Protein AF-A0A4Z1FBJ5-F1 (afdb_monomer)

Foldseek 3Di:
DDDDDDDDDDDDDDDDDDDDDPPPPPPPPPPDPDDPCPQCQEPPGDDDDPVCPPPDDDDPDQDFDDQDPVRDGDDRDPVRVVVVVVVVVVVVVVVLVVVLVVLLVVLVVDPDLVVLDDPVVLVVQLVVQLVCQCVDVVRHRSVCSNVVSVVSSVVSSVSSSVSNVVD

Organism: NCBI:txid278948

Radius of gyration: 27.78 Å; Cα contacts (8 Å, |Δi|>4): 83; chains: 1; bounding box: 80×67×66 Å

pLDDT: mean 83.19, std 20.49, range [30.38, 98.81]

Mean predicted aligned error: 11.98 Å

Solvent-accessible surface area (backbone atoms only — not comparable to full-atom values): 10746 Å² total; per-residue (Å²): 144,80,86,89,82,88,82,86,84,85,83,80,92,77,91,73,85,84,76,87,73,86,71,82,78,76,80,74,79,77,78,70,82,76,61,90,63,59,66,63,37,43,72,77,66,77,81,80,63,80,86,51,82,81,64,84,76,84,82,83,73,97,65,52,80,44,71,44,98,87,74,46,74,36,50,94,42,71,68,56,49,48,53,54,49,55,53,49,50,54,52,47,52,54,53,49,52,53,51,50,50,53,48,58,58,50,43,84,76,47,92,48,76,77,63,63,64,48,71,70,60,53,48,51,54,28,52,51,39,31,62,49,18,74,74,39,86,76,67,44,34,28,54,56,37,34,54,52,42,49,50,51,48,70,55,44,44,62,52,36,51,53,59,54,74,72,114

InterPro domains:
  IPR002701 Chorismate mutase II, prokaryotic-type [PF01817] (81-160)
  IPR002701 Chorismate mutase II, prokaryotic-type [PS51168] (72-164)
  IPR002701 Chorismate mutase II, prokaryotic-type [SM00830] (82-163)
  IPR036263 Chorismate mutase type II superfamily [SSF48600] (74-163)
  IPR036979 Chorismate mutase domain superfamily [G3DSA:1.20.59.10] (71-165)
  IPR051331 Chorismate mutase-related enzymes [PTHR38041] (50-164)

Sequence (167 aa):
MTLIFIKKASWSKGLFLAISSLSALTTATST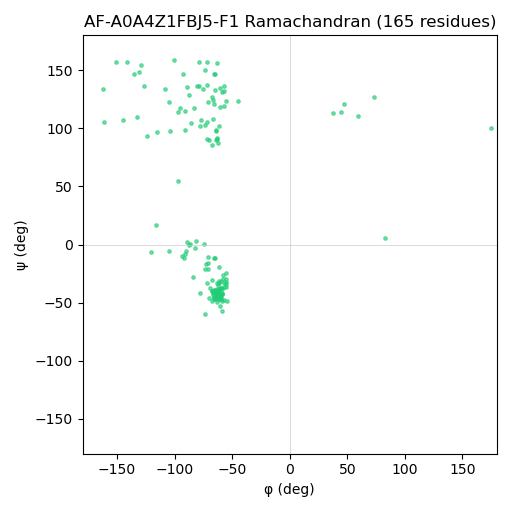TPIDPASTCYTSPLPTLCPSLSNATRSIPWGTPSFLLPNGTLCCDSLTQIRAGIDDIDTQLLSLLAQRAAFVREATRFKATLDTVDVPSRDQEVIEGAVAKANETVPRLPEVIARSVFEAIINGSVPFEECVWGSF

Secondary structure (DSSP, 8-state):
-------------------------------PPPPTTGGGGSSSPPPPPGGGTT--------S--EEPTTS-EE-SSHHHHHHHHHHHHHHHHHHHHHHHHHHHHHGGG--SGGGT--HHHHHHHHHHHHHHHTTSSSPPPHHHHHHHHHHHHHHHHHHHHHHHTT-

Structure (mmCIF, N/CA/C/O backbone):
data_AF-A0A4Z1FBJ5-F1
#
_entry.id   AF-A0A4Z1FBJ5-F1
#
loop_
_atom_site.group_PDB
_atom_site.id
_atom_site.type_symbol
_atom_site.label_atom_id
_atom_site.label_alt_id
_atom_site.label_comp_id
_atom_site.label_asym_id
_atom_site.label_entity_id
_atom_site.label_seq_id
_atom_site.pdbx_PDB_ins_code
_atom_site.Cartn_x
_atom_site.Cartn_y
_atom_site.Cartn_z
_atom_site.occupancy
_atom_site.B_iso_or_equiv
_atom_site.auth_seq_id
_atom_site.auth_comp_id
_atom_site.auth_asym_id
_atom_site.auth_atom_id
_atom_site.pdbx_PDB_model_num
ATOM 1 N N . MET A 1 1 ? 24.548 -39.856 42.188 1.00 39.47 1 MET A N 1
ATOM 2 C CA . MET A 1 1 ? 24.371 -41.122 41.447 1.00 39.47 1 MET A CA 1
ATOM 3 C C . MET A 1 1 ? 23.793 -40.717 40.096 1.00 39.47 1 MET A C 1
ATOM 5 O O . MET A 1 1 ? 22.623 -40.394 40.059 1.00 39.47 1 MET A O 1
ATOM 9 N N . THR A 1 2 ? 24.533 -40.428 39.022 1.00 39.38 2 THR A N 1
ATOM 10 C CA . THR A 1 2 ? 25.809 -40.938 38.469 1.00 39.38 2 THR A CA 1
ATOM 11 C C . THR A 1 2 ? 26.313 -39.852 37.488 1.00 39.38 2 THR A C 1
ATOM 13 O O . THR A 1 2 ? 25.552 -39.444 36.624 1.00 39.38 2 THR A O 1
ATOM 16 N N . LEU A 1 3 ? 27.338 -39.051 37.799 1.00 30.38 3 LEU A N 1
ATOM 17 C CA . LEU A 1 3 ? 28.760 -39.121 37.393 1.00 30.38 3 LEU A CA 1
ATOM 18 C C . LEU A 1 3 ? 29.121 -39.571 35.948 1.00 30.38 3 LEU A C 1
ATOM 20 O O . LEU A 1 3 ? 29.048 -40.749 35.634 1.00 30.38 3 LEU A O 1
ATOM 24 N N . ILE A 1 4 ? 29.677 -38.593 35.203 1.00 31.75 4 ILE A N 1
ATOM 25 C CA . ILE A 1 4 ? 30.927 -38.585 34.390 1.00 31.75 4 ILE A CA 1
ATOM 26 C C . ILE A 1 4 ? 30.973 -39.347 33.040 1.00 31.75 4 ILE A C 1
ATOM 28 O O . ILE A 1 4 ? 30.748 -40.545 32.991 1.00 31.75 4 ILE A O 1
ATOM 32 N N . PHE A 1 5 ? 31.375 -38.642 31.961 1.00 34.19 5 PHE A N 1
ATOM 33 C CA . PHE A 1 5 ? 32.642 -38.792 31.182 1.00 34.19 5 PHE A CA 1
ATOM 34 C C . PHE A 1 5 ? 32.596 -37.857 29.950 1.00 34.19 5 PHE A C 1
ATOM 36 O O . PHE A 1 5 ? 31.804 -38.050 29.040 1.00 34.19 5 PHE A O 1
ATOM 43 N N . ILE A 1 6 ? 33.237 -36.681 29.975 1.00 42.81 6 ILE A N 1
ATOM 44 C CA . ILE A 1 6 ? 34.620 -36.385 29.531 1.00 42.81 6 ILE A CA 1
ATOM 45 C C . ILE A 1 6 ? 34.990 -37.017 28.179 1.00 42.81 6 ILE A C 1
ATOM 47 O O . ILE A 1 6 ? 35.270 -38.209 28.108 1.00 42.81 6 ILE A O 1
ATOM 51 N N . LYS A 1 7 ? 35.225 -36.163 27.172 1.00 37.91 7 LYS A N 1
ATOM 52 C CA . LYS A 1 7 ? 36.414 -36.271 26.311 1.00 37.91 7 LYS A CA 1
ATOM 53 C C . LYS A 1 7 ? 36.916 -34.883 25.910 1.00 37.91 7 LYS A C 1
ATOM 55 O O . LYS A 1 7 ? 36.323 -34.191 25.093 1.00 37.91 7 LYS A O 1
ATOM 60 N N . LYS A 1 8 ? 38.043 -34.498 26.517 1.00 41.16 8 LYS A N 1
ATOM 61 C CA . LYS A 1 8 ? 38.976 -33.501 25.984 1.00 41.16 8 LYS A CA 1
ATOM 62 C C . LYS A 1 8 ? 39.569 -34.055 24.689 1.00 41.16 8 LYS A C 1
ATOM 64 O O . LYS A 1 8 ? 40.070 -35.177 24.698 1.00 41.16 8 LYS A O 1
ATOM 69 N N . ALA A 1 9 ? 39.601 -33.247 23.638 1.00 38.81 9 ALA A N 1
ATOM 70 C CA . ALA A 1 9 ? 40.496 -33.449 22.507 1.00 38.81 9 ALA A CA 1
ATOM 71 C C . ALA A 1 9 ? 41.474 -32.269 22.464 1.00 38.81 9 ALA A C 1
ATOM 73 O O . ALA A 1 9 ? 41.160 -31.175 22.011 1.00 38.81 9 ALA A O 1
ATOM 74 N N . SER A 1 10 ? 42.644 -32.509 23.050 1.00 45.78 10 SER A N 1
ATOM 75 C CA . SER A 1 10 ? 43.889 -31.802 22.761 1.00 45.78 10 SER A CA 1
ATOM 76 C C . SER A 1 10 ? 44.444 -32.396 21.473 1.00 45.78 10 SER A C 1
ATOM 78 O O . SER A 1 10 ? 44.439 -33.621 21.398 1.00 45.78 10 SER A O 1
ATOM 80 N N . TRP A 1 11 ? 44.943 -31.587 20.529 1.00 39.09 11 TRP A N 1
ATOM 81 C CA . TRP A 1 11 ? 46.087 -31.970 19.693 1.00 39.09 11 TRP A CA 1
ATOM 82 C C . TRP A 1 11 ? 46.781 -30.796 18.981 1.00 39.09 11 TRP A C 1
ATOM 84 O O . TRP A 1 11 ? 46.159 -29.937 18.366 1.00 39.09 11 TRP A O 1
ATOM 94 N N . SER A 1 12 ? 48.112 -30.866 19.104 1.00 42.44 12 SER A N 1
ATOM 95 C CA . SER A 1 12 ? 49.206 -30.382 18.249 1.00 42.44 12 SER A CA 1
ATOM 96 C C . SER A 1 12 ? 49.342 -28.894 17.908 1.00 42.44 12 SER A C 1
ATOM 98 O O . SER A 1 12 ? 48.657 -28.342 17.053 1.00 42.44 12 SER A O 1
ATOM 100 N N . LYS A 1 13 ? 50.398 -28.304 18.487 1.00 47.78 13 LYS A N 1
ATOM 101 C CA . LYS A 1 13 ? 51.105 -27.124 17.981 1.00 47.78 13 LYS A CA 1
ATOM 102 C C . LYS A 1 13 ? 51.805 -27.496 16.667 1.00 47.78 13 LYS A C 1
ATOM 104 O O . LYS A 1 13 ? 52.787 -28.233 16.691 1.00 47.78 13 LYS A O 1
ATOM 109 N N . GLY A 1 14 ? 51.293 -27.001 15.544 1.00 43.44 14 GLY A N 1
ATOM 110 C CA . GLY A 1 14 ? 51.972 -27.020 14.250 1.00 43.44 14 GLY A CA 1
ATOM 111 C C . GLY A 1 14 ? 52.664 -25.682 14.016 1.00 43.44 14 GLY A C 1
ATOM 112 O O . GLY A 1 14 ? 52.004 -24.653 13.912 1.00 43.44 14 GLY A O 1
ATOM 113 N N . LEU A 1 15 ? 53.994 -25.698 13.980 1.00 50.12 15 LEU A N 1
ATOM 114 C CA . LEU A 1 15 ? 54.840 -24.577 13.585 1.00 50.12 15 LEU A CA 1
ATOM 115 C C . LEU A 1 15 ? 54.704 -24.386 12.066 1.00 50.12 15 LEU A C 1
ATOM 117 O O . LEU A 1 15 ? 55.237 -25.187 11.304 1.00 50.12 15 LEU A O 1
ATOM 121 N N . PHE A 1 16 ? 53.987 -23.351 11.628 1.00 44.31 16 PHE A N 1
ATOM 122 C CA . PHE A 1 16 ? 53.921 -22.960 10.218 1.00 44.31 16 PHE A CA 1
ATOM 123 C C . PHE A 1 16 ? 54.767 -21.704 9.988 1.00 44.31 16 PHE A C 1
ATOM 125 O O . PHE A 1 16 ? 54.567 -20.675 10.631 1.00 44.31 16 PHE A O 1
ATOM 132 N N . LEU A 1 17 ? 55.735 -21.817 9.075 1.00 40.72 17 LEU A N 1
ATOM 133 C CA . LEU A 1 17 ? 56.530 -20.711 8.551 1.00 40.72 17 LEU A CA 1
ATOM 134 C C . LEU A 1 17 ? 55.610 -19.698 7.855 1.00 40.72 17 LEU A C 1
ATOM 136 O O . LEU A 1 17 ? 54.960 -20.023 6.862 1.00 40.72 17 LEU A O 1
ATOM 140 N N . ALA A 1 18 ? 55.572 -18.469 8.368 1.00 42.62 18 ALA A N 1
ATOM 141 C CA . ALA A 1 18 ? 54.889 -17.354 7.727 1.00 42.62 18 ALA A CA 1
ATOM 142 C C . ALA A 1 18 ? 55.708 -16.885 6.514 1.00 42.62 18 ALA A C 1
ATOM 144 O O . ALA A 1 18 ? 56.726 -16.210 6.659 1.00 42.62 18 ALA A O 1
ATOM 145 N N . ILE A 1 19 ? 55.273 -17.261 5.311 1.00 51.12 19 ILE A N 1
ATOM 146 C CA . ILE A 1 19 ? 55.760 -16.670 4.064 1.00 51.12 19 ILE A CA 1
ATOM 147 C C . ILE A 1 19 ? 54.918 -15.418 3.823 1.00 51.12 19 ILE A C 1
ATOM 149 O O . ILE A 1 19 ? 53.748 -15.501 3.448 1.00 51.12 19 ILE A O 1
ATOM 153 N N . SER A 1 20 ? 55.513 -14.255 4.077 1.00 47.34 20 SER A N 1
ATOM 154 C CA . SER A 1 20 ? 54.931 -12.940 3.813 1.00 47.34 20 SER A 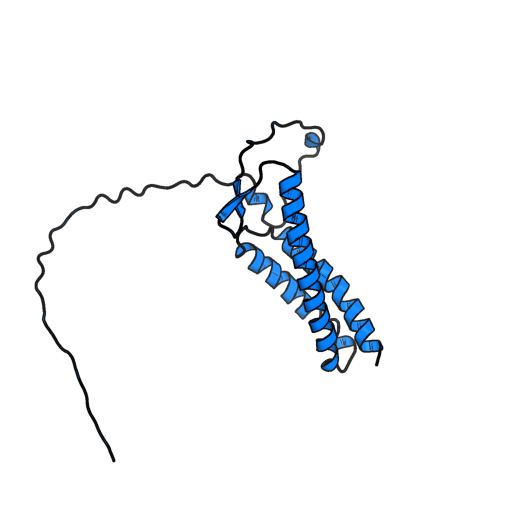CA 1
ATOM 155 C C . SER A 1 20 ? 54.705 -12.754 2.312 1.00 47.34 20 SER A C 1
ATOM 157 O O . SER A 1 20 ? 55.587 -12.304 1.586 1.00 47.34 20 SER A O 1
ATOM 159 N N . SER A 1 21 ? 53.517 -13.109 1.834 1.00 52.62 21 SER A N 1
ATOM 160 C CA . SER A 1 21 ? 53.045 -12.749 0.500 1.00 52.62 21 SER A CA 1
ATOM 161 C C . SER A 1 21 ? 52.287 -11.427 0.613 1.00 52.62 21 SER A C 1
ATOM 163 O O . SER A 1 21 ? 51.128 -11.389 1.023 1.00 52.62 21 SER A O 1
ATOM 165 N N . LEU A 1 22 ? 52.965 -10.321 0.283 1.00 51.12 22 LEU A N 1
ATOM 166 C CA . LEU A 1 22 ? 52.318 -9.029 0.047 1.00 51.12 22 LEU A CA 1
ATOM 167 C C . LEU A 1 22 ? 51.398 -9.181 -1.170 1.00 51.12 22 LEU A C 1
ATOM 169 O O . LEU A 1 22 ? 51.809 -8.997 -2.313 1.00 51.12 22 LEU A O 1
ATOM 173 N N . SER A 1 23 ? 50.145 -9.543 -0.921 1.00 54.97 23 SER A N 1
ATOM 174 C CA . SER A 1 23 ? 49.084 -9.371 -1.904 1.00 54.97 23 SER A CA 1
ATOM 175 C C . SER A 1 23 ? 48.715 -7.893 -1.883 1.00 54.97 23 SER A C 1
ATOM 177 O O . SER A 1 23 ? 48.148 -7.409 -0.904 1.00 54.97 23 SER A O 1
ATOM 179 N N . ALA A 1 24 ? 49.096 -7.157 -2.926 1.00 51.28 24 ALA A N 1
ATOM 180 C CA . ALA A 1 24 ? 48.600 -5.809 -3.146 1.00 51.28 24 ALA A CA 1
ATOM 181 C C . ALA A 1 24 ? 47.078 -5.896 -3.315 1.00 51.28 24 ALA A C 1
ATOM 183 O O . ALA A 1 24 ? 46.581 -6.331 -4.352 1.00 51.28 24 ALA A O 1
ATOM 184 N N . LEU A 1 25 ? 46.346 -5.543 -2.259 1.00 47.50 25 LEU A N 1
ATOM 185 C CA . LEU A 1 25 ? 44.898 -5.433 -2.288 1.00 47.50 25 LEU A CA 1
ATOM 186 C C . LEU A 1 25 ? 44.569 -4.181 -3.106 1.00 47.50 25 LEU A C 1
ATOM 188 O O . LEU A 1 25 ? 44.533 -3.069 -2.586 1.00 47.50 25 LEU A O 1
ATOM 192 N N . THR A 1 26 ? 44.396 -4.348 -4.413 1.00 48.69 26 THR A N 1
ATOM 193 C CA . THR A 1 26 ? 43.738 -3.347 -5.242 1.00 48.69 26 THR A CA 1
ATOM 194 C C . THR A 1 26 ? 42.298 -3.253 -4.757 1.00 48.69 26 THR A C 1
ATOM 196 O O . THR A 1 26 ? 41.450 -4.080 -5.087 1.00 48.69 26 THR A O 1
ATOM 199 N N . THR A 1 27 ? 42.017 -2.252 -3.926 1.00 46.28 27 THR A N 1
ATOM 200 C CA . THR A 1 27 ? 40.659 -1.795 -3.655 1.00 46.28 27 THR A CA 1
ATOM 201 C C . THR A 1 27 ? 40.082 -1.279 -4.967 1.00 46.28 27 THR A C 1
ATOM 203 O O . THR A 1 27 ? 40.193 -0.104 -5.305 1.00 46.28 27 THR A O 1
ATOM 206 N N . ALA A 1 28 ? 39.494 -2.184 -5.747 1.00 49.34 28 ALA A N 1
ATOM 207 C CA . ALA A 1 28 ? 38.592 -1.817 -6.817 1.00 49.34 28 ALA A CA 1
ATOM 208 C C . ALA A 1 28 ? 37.386 -1.149 -6.154 1.00 49.34 28 ALA A C 1
ATOM 210 O O . ALA A 1 28 ? 36.494 -1.815 -5.632 1.00 49.34 28 ALA A O 1
ATOM 211 N N . THR A 1 29 ? 37.380 0.179 -6.117 1.00 42.25 29 THR A N 1
ATOM 212 C CA . THR A 1 29 ? 36.170 0.954 -5.871 1.00 42.25 29 THR A CA 1
ATOM 213 C C . THR A 1 29 ? 35.227 0.681 -7.036 1.00 42.25 29 THR A C 1
ATOM 215 O O . THR A 1 29 ? 35.280 1.336 -8.074 1.00 42.25 29 THR A O 1
ATOM 218 N N . SER A 1 30 ? 34.388 -0.346 -6.893 1.00 45.16 30 SER A N 1
ATOM 219 C CA . SER A 1 30 ? 33.233 -0.556 -7.753 1.00 45.16 30 SER A CA 1
ATOM 220 C C . SER A 1 30 ? 32.246 0.569 -7.464 1.00 45.16 30 SER A C 1
ATOM 222 O O . SER A 1 30 ? 31.380 0.450 -6.599 1.00 45.16 30 SER A O 1
ATOM 224 N N . THR A 1 31 ? 32.418 1.704 -8.132 1.00 45.97 31 THR A N 1
ATOM 225 C CA . THR A 1 31 ? 31.430 2.777 -8.110 1.00 45.97 31 THR A CA 1
ATOM 226 C C . THR A 1 31 ? 30.228 2.269 -8.899 1.00 45.97 31 THR A C 1
ATOM 228 O O . THR A 1 31 ? 30.192 2.374 -10.124 1.00 45.97 31 THR A O 1
ATOM 231 N N . THR A 1 32 ? 29.280 1.617 -8.225 1.00 55.44 32 THR A N 1
ATOM 232 C CA . THR A 1 32 ? 27.993 1.291 -8.836 1.00 55.44 32 THR A CA 1
ATOM 233 C C . THR A 1 32 ? 27.363 2.600 -9.320 1.00 55.44 32 THR A C 1
ATOM 235 O O . THR A 1 32 ? 27.387 3.590 -8.581 1.00 55.44 32 THR A O 1
ATOM 238 N N . PRO A 1 33 ? 26.859 2.666 -10.565 1.00 61.78 33 PRO A N 1
ATOM 239 C CA . PRO A 1 33 ? 26.194 3.864 -11.054 1.00 61.78 33 PRO A CA 1
ATOM 240 C C . PRO A 1 33 ? 25.051 4.223 -10.105 1.00 61.78 33 PRO A C 1
ATOM 242 O O . PRO A 1 33 ? 24.186 3.392 -9.832 1.00 61.78 33 PRO A O 1
ATOM 245 N N . ILE A 1 34 ? 25.075 5.442 -9.570 1.00 75.12 34 ILE A N 1
ATOM 246 C CA . ILE A 1 34 ? 24.008 5.948 -8.707 1.00 75.12 34 ILE A CA 1
ATOM 247 C C . ILE A 1 34 ? 22.747 6.066 -9.568 1.00 75.12 34 ILE A C 1
ATOM 249 O O . ILE A 1 34 ? 22.758 6.777 -10.574 1.00 75.12 34 ILE A O 1
ATOM 253 N N . ASP A 1 35 ? 21.676 5.368 -9.181 1.00 83.94 35 ASP A N 1
ATOM 254 C CA . ASP A 1 35 ? 20.362 5.506 -9.813 1.00 83.94 35 ASP A CA 1
ATOM 255 C C . ASP A 1 35 ? 19.916 6.980 -9.729 1.00 83.94 35 ASP A C 1
ATOM 257 O O . A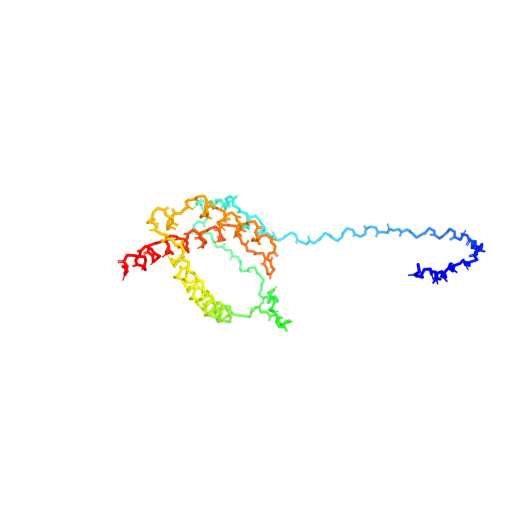SP A 1 35 ? 19.778 7.510 -8.615 1.00 83.94 35 ASP A O 1
ATOM 261 N N . PRO A 1 36 ? 19.689 7.669 -10.867 1.00 86.19 36 PRO A N 1
ATOM 262 C CA . PRO A 1 36 ? 19.262 9.065 -10.867 1.00 86.19 36 PRO A CA 1
ATOM 263 C C . PRO A 1 36 ? 17.906 9.279 -10.176 1.00 86.19 36 PRO A C 1
ATOM 265 O O . PRO A 1 36 ? 17.619 10.400 -9.763 1.00 86.19 36 PRO A O 1
ATOM 268 N N . ALA A 1 37 ? 17.087 8.232 -10.019 1.00 89.62 37 ALA A N 1
ATOM 269 C CA . ALA A 1 37 ? 15.814 8.279 -9.305 1.00 89.62 37 ALA A CA 1
ATOM 270 C C . ALA A 1 37 ? 15.937 7.987 -7.798 1.00 89.62 37 ALA A C 1
ATOM 272 O O . ALA A 1 37 ? 14.928 7.975 -7.098 1.00 89.62 37 ALA A O 1
ATOM 273 N N . SER A 1 38 ? 17.143 7.772 -7.261 1.00 90.00 38 SER A N 1
ATOM 274 C CA . SER A 1 38 ? 17.352 7.399 -5.850 1.00 90.00 38 SER A CA 1
ATOM 275 C C . SER A 1 38 ? 16.736 8.380 -4.839 1.00 90.00 38 SER A C 1
ATOM 277 O O . SER A 1 38 ? 16.215 7.950 -3.809 1.00 90.00 38 SER A O 1
ATOM 279 N N . THR A 1 39 ? 16.717 9.681 -5.144 1.00 92.88 39 THR A N 1
ATOM 280 C CA . THR A 1 39 ? 16.076 10.717 -4.310 1.00 92.88 39 THR A CA 1
ATOM 281 C C . THR A 1 39 ? 14.545 10.649 -4.324 1.00 92.88 39 THR A C 1
ATOM 283 O O . THR A 1 39 ? 13.902 11.209 -3.442 1.00 92.88 39 THR A O 1
ATOM 286 N N . CYS A 1 40 ? 13.942 9.939 -5.282 1.00 94.50 40 CYS A N 1
ATOM 287 C CA . CYS A 1 40 ? 12.494 9.735 -5.373 1.00 94.50 40 CYS A CA 1
ATOM 288 C C . CYS A 1 40 ? 11.980 8.597 -4.470 1.00 94.50 40 CYS A C 1
ATOM 290 O O . CYS A 1 40 ? 10.773 8.374 -4.417 1.00 94.50 40 CYS A O 1
ATOM 292 N N . TYR A 1 41 ? 12.861 7.880 -3.762 1.00 94.19 41 TYR A N 1
ATOM 293 C CA . TYR A 1 41 ? 12.471 6.807 -2.834 1.00 94.19 41 TYR A CA 1
ATOM 294 C C . TYR A 1 41 ? 12.305 7.273 -1.380 1.00 94.19 41 TYR A C 1
ATOM 296 O O . TYR A 1 41 ? 11.803 6.510 -0.557 1.00 94.19 41 TYR A O 1
ATOM 304 N N . THR A 1 42 ? 12.706 8.503 -1.058 1.00 91.25 42 THR A N 1
ATOM 305 C CA . THR A 1 42 ? 12.583 9.103 0.281 1.00 91.25 42 THR A CA 1
ATOM 306 C C . THR A 1 42 ? 11.396 10.059 0.370 1.00 91.25 42 THR A C 1
ATOM 308 O O . THR A 1 42 ? 10.943 10.583 -0.649 1.00 91.25 42 THR A O 1
ATOM 311 N N . SER A 1 43 ? 10.915 10.330 1.585 1.00 88.75 43 SER A N 1
ATOM 312 C CA . SER A 1 43 ? 9.885 11.345 1.844 1.00 88.75 43 SER A CA 1
ATOM 313 C C . SER A 1 43 ? 10.461 12.579 2.567 1.00 88.75 43 SER A C 1
ATOM 315 O O . SER A 1 43 ? 11.160 12.406 3.566 1.00 88.75 43 SER A O 1
ATOM 317 N N . PRO A 1 44 ? 10.147 13.823 2.143 1.00 91.19 44 PRO A N 1
ATOM 318 C CA . PRO A 1 44 ? 9.231 14.197 1.059 1.00 91.19 44 PRO A CA 1
ATOM 319 C C . PRO A 1 44 ? 9.846 14.039 -0.342 1.00 91.19 44 PRO A C 1
ATOM 321 O O . PRO A 1 44 ? 11.065 14.084 -0.507 1.00 91.19 44 PRO A O 1
ATOM 324 N N . LEU A 1 45 ? 8.990 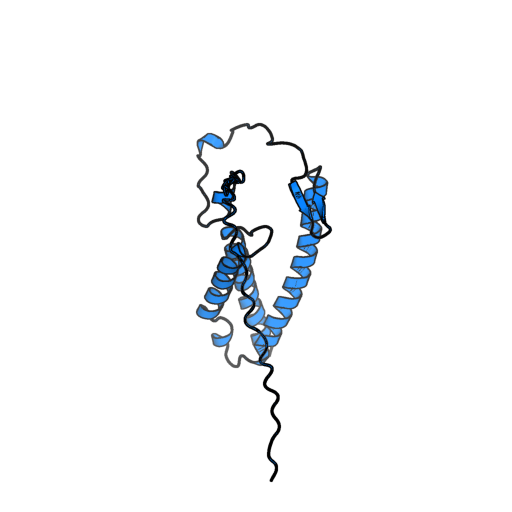13.900 -1.362 1.00 93.69 45 LEU A N 1
ATOM 325 C CA . LEU A 1 45 ? 9.429 13.853 -2.759 1.00 93.69 45 LEU A CA 1
ATOM 326 C C . LEU A 1 45 ? 10.039 15.196 -3.210 1.00 93.69 45 LEU A C 1
ATOM 328 O O . LEU A 1 45 ? 9.544 16.254 -2.809 1.00 93.69 45 LEU A O 1
ATOM 332 N N . PRO A 1 46 ? 11.051 15.180 -4.102 1.00 91.62 46 PRO A N 1
ATOM 333 C CA . PRO A 1 46 ? 11.548 16.392 -4.745 1.00 91.62 46 PRO A CA 1
ATOM 334 C C . PRO A 1 46 ? 10.430 17.132 -5.492 1.00 91.62 46 PRO A C 1
ATOM 336 O O . PRO A 1 46 ? 9.640 16.521 -6.214 1.00 91.62 46 PRO A O 1
ATOM 339 N N . THR A 1 47 ? 10.375 18.457 -5.357 1.00 89.19 47 THR A N 1
ATOM 340 C CA . THR A 1 47 ? 9.406 19.276 -6.089 1.00 89.19 47 THR A CA 1
ATOM 341 C C . THR A 1 47 ? 9.814 19.415 -7.552 1.00 89.19 47 THR A C 1
ATOM 343 O O . THR A 1 47 ? 10.966 19.704 -7.881 1.00 89.19 47 THR A O 1
ATOM 346 N N . LEU A 1 48 ? 8.855 19.219 -8.457 1.00 86.88 48 LEU A N 1
ATOM 347 C CA . LEU A 1 48 ? 9.077 19.481 -9.875 1.00 86.88 48 LEU A CA 1
ATOM 348 C C . LEU A 1 48 ? 9.148 20.990 -10.117 1.00 86.88 48 LEU A C 1
ATOM 350 O O . LEU A 1 48 ? 8.335 21.757 -9.599 1.00 86.88 48 LEU A O 1
ATOM 354 N N . CYS A 1 49 ? 10.105 21.417 -10.941 1.00 83.44 49 CYS A N 1
ATOM 355 C CA . CYS A 1 49 ? 10.185 22.810 -11.363 1.00 83.44 49 CYS A CA 1
ATOM 356 C C . CYS A 1 49 ? 8.971 23.151 -12.256 1.00 83.44 49 CYS A C 1
ATOM 358 O O . CYS A 1 49 ? 8.760 22.461 -13.257 1.00 83.44 49 CYS A O 1
ATOM 360 N N . PRO A 1 50 ? 8.191 24.212 -11.963 1.00 79.38 50 PRO A N 1
ATOM 361 C CA . PRO A 1 50 ? 6.984 24.554 -12.727 1.00 79.38 50 PRO A CA 1
ATOM 362 C C . PRO A 1 50 ? 7.224 24.799 -14.226 1.00 79.38 50 PRO A C 1
ATOM 364 O O . PRO A 1 50 ? 6.331 24.580 -15.049 1.00 79.38 50 PRO A O 1
ATOM 367 N N . SER A 1 51 ? 8.440 25.214 -14.602 1.00 79.75 51 SER A N 1
ATOM 368 C CA . SER A 1 51 ? 8.827 25.436 -16.000 1.00 79.75 51 SER A CA 1
ATOM 369 C C . SER A 1 51 ? 8.967 24.147 -16.819 1.00 79.75 51 SER A C 1
ATOM 371 O O . SER A 1 51 ? 9.059 24.218 -18.042 1.00 79.75 51 SER A O 1
ATOM 373 N N . LEU A 1 52 ? 8.948 22.970 -16.181 1.00 81.62 52 LEU A N 1
ATOM 374 C CA . LEU A 1 52 ? 9.066 21.671 -16.851 1.00 81.62 52 LEU A CA 1
ATOM 375 C C . LEU A 1 52 ? 7.731 21.097 -17.343 1.00 81.62 52 LEU A C 1
ATOM 377 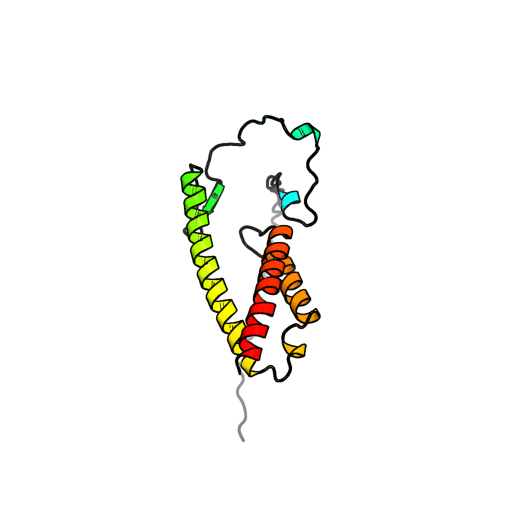O O . LEU A 1 52 ? 7.727 20.021 -17.934 1.00 81.62 52 LEU A O 1
ATOM 381 N N . SER A 1 53 ? 6.612 21.798 -17.145 1.00 74.50 53 SER A N 1
ATOM 382 C CA . SER A 1 53 ? 5.271 21.315 -17.521 1.00 74.50 53 SER A CA 1
ATOM 383 C C . SER A 1 53 ? 5.137 20.911 -18.999 1.00 74.50 53 SER A C 1
ATOM 385 O O . SER A 1 53 ? 4.406 19.970 -19.291 1.00 74.50 53 SER A O 1
ATOM 387 N N . ASN A 1 54 ? 5.900 21.541 -19.903 1.00 80.00 54 ASN A N 1
ATOM 388 C CA . ASN A 1 54 ? 5.957 21.205 -21.336 1.00 80.00 54 ASN A CA 1
ATOM 389 C C . ASN A 1 54 ? 7.344 20.714 -21.799 1.00 80.00 54 ASN A C 1
ATOM 391 O O . ASN A 1 54 ? 7.647 20.736 -22.993 1.00 80.00 54 ASN A O 1
ATOM 395 N N . ALA A 1 55 ? 8.223 20.311 -20.878 1.00 83.62 55 ALA A N 1
ATOM 396 C CA . ALA A 1 55 ? 9.564 19.867 -21.240 1.00 83.62 55 ALA A CA 1
ATOM 397 C C . ALA A 1 55 ? 9.522 18.506 -21.954 1.00 83.62 55 ALA A C 1
ATOM 399 O O . ALA A 1 55 ? 9.055 17.507 -21.410 1.00 83.62 55 ALA A O 1
ATOM 400 N N . THR A 1 56 ? 10.065 18.445 -23.169 1.00 84.25 56 THR A N 1
ATOM 401 C CA . THR A 1 56 ? 10.292 17.186 -23.885 1.00 84.25 56 THR A CA 1
ATOM 402 C C . THR A 1 56 ? 11.669 16.632 -23.545 1.00 84.25 56 THR A C 1
ATOM 404 O O . THR A 1 56 ? 12.658 17.362 -23.578 1.00 84.25 56 THR A O 1
ATOM 407 N N . ARG A 1 57 ? 11.756 15.328 -23.281 1.00 8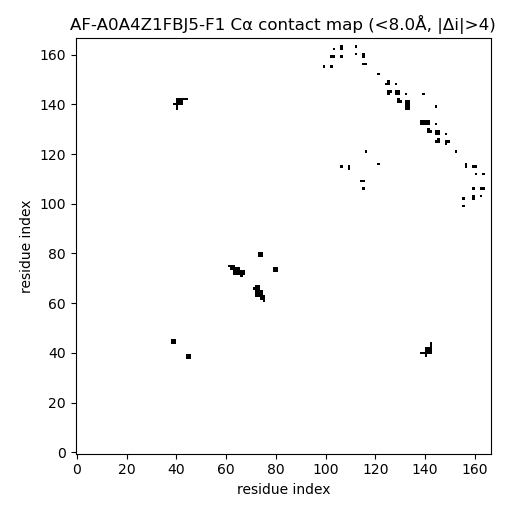4.75 57 ARG A N 1
ATOM 408 C CA . ARG A 1 57 ? 13.022 14.613 -23.080 1.00 84.75 57 ARG A CA 1
ATOM 409 C C . ARG A 1 57 ? 13.072 13.373 -23.961 1.00 84.75 57 ARG A C 1
ATOM 411 O O . ARG A 1 57 ? 12.029 12.811 -24.293 1.00 84.75 57 ARG A O 1
ATOM 418 N N . SER A 1 58 ? 14.273 12.916 -24.296 1.00 82.25 58 SER A N 1
ATOM 419 C CA . SER A 1 58 ? 14.444 11.586 -24.875 1.00 82.25 58 SER A CA 1
ATOM 420 C C . SER A 1 58 ? 14.042 10.506 -23.862 1.00 82.25 58 SER A C 1
ATOM 422 O O . SER A 1 58 ? 14.206 10.663 -22.644 1.00 82.25 58 SER A O 1
ATOM 424 N N . ILE A 1 59 ? 13.486 9.404 -24.370 1.00 80.12 59 ILE A N 1
ATOM 425 C CA . ILE A 1 59 ? 13.196 8.215 -23.565 1.00 80.12 59 ILE A CA 1
ATOM 426 C C . ILE A 1 59 ? 14.551 7.633 -23.126 1.00 80.12 59 ILE A C 1
ATOM 428 O O . ILE A 1 59 ? 15.401 7.389 -23.985 1.00 80.12 59 ILE A O 1
ATOM 432 N N . PRO A 1 60 ? 14.800 7.444 -21.819 1.00 71.12 60 PRO A N 1
ATOM 433 C CA . PRO A 1 60 ? 16.075 6.947 -21.341 1.00 71.12 60 PRO A CA 1
ATOM 434 C C . PRO A 1 60 ? 16.098 5.430 -21.578 1.00 71.12 60 PRO A C 1
ATOM 436 O O . PRO A 1 60 ? 15.437 4.711 -20.849 1.00 71.12 60 PRO A O 1
ATOM 439 N N . TRP A 1 61 ? 16.801 5.001 -22.633 1.00 61.44 61 TRP A N 1
ATOM 440 C CA . TRP A 1 61 ? 17.237 3.633 -22.990 1.00 61.44 61 TRP A CA 1
ATOM 441 C C . TRP A 1 61 ? 16.202 2.481 -22.909 1.00 61.44 61 TRP A C 1
ATOM 443 O O . TRP A 1 61 ? 15.655 2.157 -21.864 1.00 61.44 61 TRP A O 1
ATOM 453 N N . GLY A 1 62 ? 15.980 1.809 -24.048 1.00 59.69 62 GLY A N 1
ATOM 454 C CA . GLY A 1 62 ? 14.939 0.793 -24.269 1.00 59.69 62 GLY A CA 1
ATOM 455 C C . GLY A 1 62 ? 15.385 -0.665 -24.124 1.00 59.69 62 GLY A C 1
ATOM 456 O O . GLY A 1 62 ? 15.185 -1.443 -25.052 1.00 59.69 62 GLY A O 1
ATOM 457 N N . THR A 1 63 ? 15.978 -1.038 -22.988 1.00 67.19 63 THR A N 1
ATOM 458 C CA . THR A 1 63 ? 16.227 -2.452 -22.644 1.00 67.19 63 THR A CA 1
ATOM 459 C C . THR A 1 63 ? 15.653 -2.785 -21.263 1.00 67.19 63 THR A C 1
ATOM 461 O O . THR A 1 63 ? 15.870 -1.995 -20.341 1.00 67.19 63 THR A O 1
ATOM 464 N N . PRO A 1 64 ? 14.975 -3.939 -21.094 1.00 76.88 64 PRO A N 1
ATOM 465 C CA . PRO A 1 64 ? 14.505 -4.450 -19.806 1.00 76.88 64 PRO A CA 1
ATOM 466 C C . PRO A 1 64 ? 15.554 -4.347 -18.695 1.00 76.88 64 PRO A C 1
ATOM 468 O O . PRO A 1 64 ? 16.655 -4.881 -18.827 1.00 76.88 64 PRO A O 1
ATOM 471 N N . SER A 1 65 ? 15.216 -3.680 -17.594 1.00 78.81 65 SER A N 1
ATOM 472 C CA . SER A 1 65 ? 16.102 -3.523 -16.430 1.00 78.81 65 SER A CA 1
ATOM 473 C C . SER A 1 65 ? 15.514 -4.088 -15.139 1.00 78.81 65 SER A C 1
ATOM 475 O O . SER A 1 65 ? 16.211 -4.149 -14.127 1.00 78.81 65 SER A O 1
ATOM 477 N N . PHE A 1 66 ? 14.254 -4.530 -15.159 1.00 84.69 66 PHE A N 1
ATOM 478 C CA . PHE A 1 66 ? 13.595 -5.097 -13.994 1.00 84.69 66 PHE A CA 1
ATOM 479 C C . PHE A 1 66 ? 13.709 -6.622 -14.010 1.00 84.69 66 PHE A C 1
ATOM 481 O O . PHE A 1 66 ? 13.208 -7.283 -14.917 1.00 84.69 66 PHE A O 1
ATOM 488 N N . LEU A 1 67 ? 14.381 -7.186 -13.006 1.00 87.12 67 LEU A N 1
ATOM 489 C CA . LEU A 1 67 ? 14.467 -8.632 -12.828 1.00 87.12 67 LEU A CA 1
ATOM 490 C C . LEU A 1 67 ? 13.218 -9.126 -12.095 1.00 87.12 67 LEU A C 1
ATOM 492 O O . LEU A 1 67 ? 12.973 -8.753 -10.949 1.00 87.12 67 LEU A O 1
ATOM 496 N N . LEU A 1 68 ? 12.442 -9.980 -12.753 1.00 85.94 68 LEU A N 1
ATOM 497 C CA . LEU A 1 68 ? 11.291 -10.634 -12.146 1.00 85.94 68 LEU A CA 1
ATOM 498 C C . LEU A 1 68 ? 11.739 -11.697 -11.126 1.00 85.94 68 LEU A C 1
ATOM 500 O O . LEU A 1 68 ? 12.832 -12.255 -11.259 1.00 85.94 68 LEU A O 1
ATOM 504 N N . PRO A 1 69 ? 10.884 -12.069 -10.151 1.00 83.50 69 PRO A N 1
ATOM 505 C CA . PRO A 1 69 ? 11.197 -13.111 -9.165 1.00 83.50 69 PRO A CA 1
ATOM 506 C C . PRO A 1 69 ? 11.587 -14.471 -9.768 1.00 83.50 69 PRO A C 1
ATOM 508 O O . PRO A 1 69 ? 12.295 -15.250 -9.140 1.00 83.50 69 PRO A O 1
ATOM 511 N N . ASN A 1 70 ? 11.152 -14.758 -10.998 1.00 84.19 70 ASN A N 1
ATOM 512 C CA . ASN A 1 70 ? 11.500 -15.974 -11.737 1.00 84.19 70 ASN A CA 1
ATOM 513 C C . ASN A 1 70 ? 12.877 -15.909 -12.440 1.00 84.19 70 ASN A C 1
ATOM 515 O O . ASN A 1 70 ? 13.234 -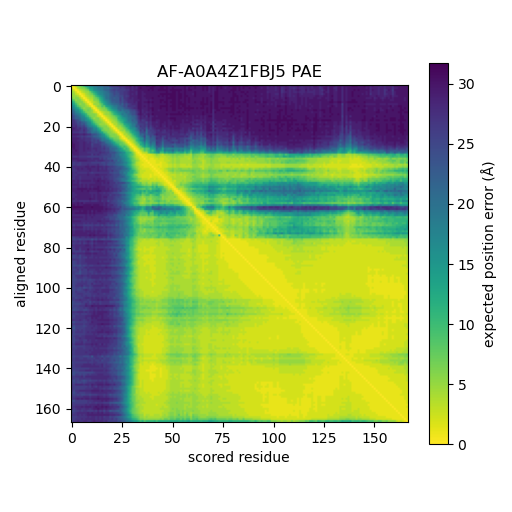16.840 -13.158 1.00 84.19 70 ASN A O 1
ATOM 519 N N . GLY A 1 71 ? 13.633 -14.818 -12.273 1.00 85.06 71 GLY A N 1
ATOM 520 C CA . GLY A 1 71 ? 14.963 -14.630 -12.858 1.00 85.06 71 GLY A CA 1
ATOM 521 C C . GLY A 1 71 ? 14.971 -14.132 -14.307 1.00 85.06 71 GLY A C 1
ATOM 522 O O . GLY A 1 71 ? 16.042 -14.035 -14.903 1.00 85.06 71 GLY A O 1
ATOM 523 N N . THR A 1 72 ? 13.812 -13.806 -14.887 1.00 86.75 72 THR A N 1
ATOM 524 C CA . THR A 1 72 ? 13.720 -13.232 -16.241 1.00 86.75 72 THR A CA 1
ATOM 525 C C . THR A 1 72 ? 13.712 -11.705 -16.208 1.00 86.75 72 THR A C 1
ATOM 527 O O . THR A 1 72 ? 13.200 -11.096 -15.269 1.00 86.75 72 THR A O 1
ATOM 530 N N . LEU A 1 73 ? 14.294 -11.069 -17.228 1.00 87.88 73 LEU A N 1
ATOM 531 C CA . LEU A 1 73 ? 14.245 -9.615 -17.377 1.00 87.88 73 LEU A CA 1
ATOM 532 C C . LEU A 1 73 ? 12.914 -9.186 -17.996 1.00 87.88 73 LEU A C 1
ATOM 534 O O . LEU A 1 73 ? 12.456 -9.768 -18.976 1.00 87.88 73 LEU A O 1
ATOM 538 N N . CYS A 1 74 ? 12.334 -8.133 -17.439 1.00 83.94 74 CYS A N 1
ATOM 539 C CA . CYS A 1 74 ? 11.135 -7.471 -17.924 1.00 83.94 74 CYS A CA 1
ATOM 540 C C . CYS A 1 74 ? 11.387 -5.949 -17.999 1.00 83.94 74 CYS A C 1
ATOM 542 O O . CYS A 1 74 ? 12.203 -5.405 -17.254 1.00 83.94 74 CYS A O 1
ATOM 544 N N . CYS A 1 75 ? 10.788 -5.195 -18.917 1.00 88.44 75 CYS A N 1
ATOM 545 C CA . CYS A 1 75 ? 9.847 -5.582 -19.968 1.00 88.44 75 CYS A CA 1
ATOM 546 C C . CYS A 1 75 ? 10.140 -4.786 -21.251 1.00 88.44 75 CYS A C 1
ATOM 548 O O . CYS A 1 75 ? 10.686 -3.686 -21.173 1.00 88.44 75 CYS A O 1
ATOM 550 N N . ASP A 1 76 ? 9.731 -5.296 -22.414 1.00 87.25 76 ASP A N 1
ATOM 551 C CA . ASP A 1 76 ? 10.003 -4.673 -23.722 1.00 87.25 76 ASP A CA 1
ATOM 552 C C . ASP A 1 76 ? 8.903 -3.695 -24.172 1.00 87.25 76 ASP A C 1
ATOM 554 O O . ASP A 1 76 ? 9.036 -3.004 -25.182 1.00 87.25 76 ASP A O 1
ATOM 558 N N . SER A 1 77 ? 7.778 -3.631 -23.451 1.00 88.06 77 SER A N 1
ATOM 559 C CA . SER A 1 77 ? 6.661 -2.741 -23.788 1.00 88.06 77 SER A CA 1
ATOM 560 C C . SER A 1 77 ? 5.848 -2.306 -22.569 1.00 88.06 77 SER A C 1
ATOM 562 O O . SER A 1 77 ? 5.775 -3.010 -21.561 1.00 88.06 77 SER A O 1
ATOM 564 N N . LEU A 1 78 ? 5.145 -1.173 -22.693 1.00 90.25 78 LEU A N 1
ATOM 565 C CA . LEU A 1 78 ? 4.186 -0.711 -21.680 1.00 90.25 78 LEU A CA 1
ATOM 566 C C . LEU A 1 78 ? 3.055 -1.717 -21.436 1.00 90.25 78 LEU A C 1
ATOM 568 O O . LEU A 1 78 ? 2.552 -1.798 -20.322 1.00 90.25 78 LEU A O 1
ATOM 572 N N . THR A 1 79 ? 2.660 -2.484 -22.454 1.00 93.62 79 THR A N 1
ATOM 573 C CA . THR A 1 79 ? 1.645 -3.535 -22.309 1.00 93.62 79 THR A CA 1
ATOM 574 C C . THR A 1 79 ? 2.116 -4.627 -21.353 1.00 93.62 79 THR A C 1
ATOM 576 O O . THR A 1 79 ? 1.363 -5.021 -20.472 1.00 93.62 79 THR A O 1
ATOM 579 N N . GLN A 1 80 ? 3.369 -5.074 -21.474 1.00 91.12 80 GLN A N 1
ATOM 580 C CA . GLN A 1 80 ? 3.940 -6.064 -20.556 1.00 91.12 80 GLN A CA 1
ATOM 581 C C . GLN A 1 80 ? 4.121 -5.503 -19.140 1.00 91.12 80 GLN A C 1
ATOM 583 O O . GLN A 1 80 ? 3.810 -6.198 -18.179 1.00 91.12 80 GLN A O 1
ATOM 588 N N . ILE A 1 81 ? 4.559 -4.242 -19.005 1.00 92.25 81 ILE A N 1
ATOM 589 C CA . ILE A 1 81 ? 4.650 -3.568 -17.696 1.00 92.25 81 ILE A CA 1
ATOM 590 C C . ILE A 1 81 ? 3.281 -3.552 -17.009 1.00 92.25 81 ILE A C 1
ATOM 592 O O . ILE A 1 81 ? 3.176 -3.919 -15.844 1.00 92.25 81 ILE A O 1
ATOM 596 N N . ARG A 1 82 ? 2.228 -3.161 -17.737 1.00 95.94 82 ARG A N 1
ATOM 597 C CA . ARG A 1 82 ? 0.858 -3.114 -17.209 1.00 95.94 82 ARG A CA 1
ATOM 598 C C . ARG A 1 82 ? 0.348 -4.493 -16.813 1.00 95.94 82 ARG A C 1
ATOM 600 O O . ARG A 1 82 ? -0.146 -4.624 -15.710 1.00 95.94 82 ARG A O 1
ATOM 607 N N . ALA A 1 83 ? 0.571 -5.518 -17.635 1.00 94.56 83 ALA A N 1
ATOM 608 C CA . ALA A 1 83 ? 0.193 -6.885 -17.278 1.00 94.56 83 ALA A CA 1
ATOM 609 C C . ALA A 1 83 ? 0.884 -7.373 -15.988 1.00 94.56 83 ALA A C 1
ATOM 611 O O . ALA A 1 83 ? 0.268 -8.066 -15.185 1.00 94.56 83 ALA A O 1
ATOM 612 N N . GLY A 1 84 ? 2.149 -6.991 -15.768 1.00 92.81 84 GLY A N 1
ATOM 613 C CA . GLY A 1 84 ? 2.846 -7.267 -14.510 1.00 92.81 84 GLY A CA 1
ATOM 614 C C . GLY A 1 84 ? 2.241 -6.529 -13.310 1.00 92.81 84 GLY A C 1
ATOM 615 O O . GLY A 1 84 ? 2.135 -7.107 -12.233 1.00 92.81 84 GLY A O 1
ATOM 616 N N . ILE A 1 85 ? 1.816 -5.275 -13.493 1.00 95.81 85 ILE A N 1
ATOM 617 C CA . ILE A 1 85 ? 1.106 -4.504 -12.459 1.00 95.81 85 ILE A CA 1
ATOM 618 C C . ILE A 1 85 ? -0.259 -5.137 -12.157 1.00 95.81 85 ILE A C 1
ATOM 620 O O . ILE A 1 85 ? -0.565 -5.353 -10.992 1.00 95.81 85 ILE A O 1
ATOM 624 N N . ASP A 1 86 ? -1.030 -5.512 -13.179 1.00 98.00 86 ASP A N 1
ATOM 625 C CA . ASP A 1 86 ? -2.359 -6.119 -13.020 1.00 98.00 86 ASP A CA 1
ATOM 626 C C . ASP A 1 86 ? -2.302 -7.438 -12.216 1.00 98.00 86 ASP A C 1
ATOM 628 O O . ASP A 1 86 ? -3.180 -7.729 -11.393 1.00 98.00 86 ASP A O 1
ATOM 632 N N . ASP A 1 87 ? -1.252 -8.241 -12.424 1.00 96.12 87 ASP A N 1
ATOM 633 C CA . ASP A 1 87 ? -1.007 -9.458 -11.642 1.00 96.12 87 ASP A CA 1
ATOM 634 C C . ASP A 1 87 ? -0.706 -9.138 -10.167 1.00 96.12 87 ASP A C 1
ATOM 636 O O . ASP A 1 87 ? -1.293 -9.742 -9.264 1.00 96.12 87 ASP A O 1
ATOM 640 N N . ILE A 1 88 ? 0.144 -8.138 -9.905 1.00 96.06 88 ILE A N 1
ATOM 641 C CA . ILE A 1 88 ? 0.430 -7.664 -8.543 1.00 96.06 88 ILE A CA 1
ATOM 642 C C . ILE A 1 88 ? -0.844 -7.130 -7.880 1.00 96.06 88 ILE A C 1
ATOM 644 O O . ILE A 1 88 ? -1.117 -7.475 -6.732 1.00 96.06 88 ILE A O 1
ATOM 648 N N . ASP A 1 89 ? -1.651 -6.343 -8.586 1.00 98.38 89 ASP A N 1
ATOM 649 C CA . ASP A 1 89 ? -2.894 -5.771 -8.064 1.00 98.38 89 ASP A CA 1
ATOM 650 C C . ASP A 1 89 ? -3.896 -6.866 -7.673 1.00 98.38 89 ASP A C 1
ATOM 652 O O . ASP A 1 89 ? -4.541 -6.791 -6.622 1.00 98.38 89 ASP A O 1
ATOM 656 N N . THR A 1 90 ? -3.966 -7.945 -8.455 1.00 98.50 90 THR A N 1
ATOM 657 C CA . THR A 1 90 ? -4.773 -9.127 -8.122 1.00 98.50 90 THR A CA 1
ATOM 658 C C . THR A 1 90 ? -4.300 -9.783 -6.819 1.00 98.50 90 THR A C 1
ATOM 660 O O . THR A 1 90 ? -5.113 -10.125 -5.952 1.00 98.50 90 THR A O 1
ATOM 663 N N . GLN A 1 91 ? -2.985 -9.927 -6.638 1.00 98.19 91 GLN A N 1
ATOM 664 C CA . GLN A 1 91 ? -2.406 -10.466 -5.404 1.00 98.19 91 GLN A CA 1
ATOM 665 C C . GLN A 1 91 ? -2.639 -9.529 -4.208 1.00 98.19 91 GLN A C 1
ATOM 667 O O . GLN A 1 91 ? -3.010 -9.990 -3.125 1.00 98.19 91 GLN A O 1
ATOM 672 N N . LEU A 1 92 ? -2.493 -8.214 -4.400 1.00 98.31 92 LEU A N 1
ATOM 673 C CA . LEU A 1 92 ? -2.763 -7.201 -3.380 1.00 98.31 92 LEU A CA 1
ATOM 674 C C . LEU A 1 92 ? -4.219 -7.247 -2.916 1.00 98.31 92 LEU A C 1
ATOM 676 O O . LEU A 1 92 ? -4.461 -7.236 -1.711 1.00 98.31 92 LEU A O 1
ATOM 680 N N . LEU A 1 93 ? -5.186 -7.379 -3.829 1.00 98.62 93 LEU A N 1
ATOM 681 C CA . LEU A 1 93 ? -6.600 -7.536 -3.469 1.00 98.62 93 LEU A CA 1
ATOM 682 C C . LEU A 1 93 ? -6.837 -8.775 -2.596 1.00 98.62 93 LEU A C 1
ATOM 684 O O . LEU A 1 93 ? -7.550 -8.696 -1.594 1.00 98.62 93 LEU A O 1
ATOM 688 N N . SER A 1 94 ? -6.204 -9.906 -2.923 1.00 98.50 94 SER A N 1
ATOM 689 C CA . SER A 1 94 ? -6.296 -11.123 -2.107 1.00 98.50 94 SER A CA 1
ATOM 690 C C . SER A 1 94 ? -5.706 -10.931 -0.703 1.00 98.50 94 SER A C 1
ATOM 692 O O . SER A 1 94 ? -6.303 -11.353 0.292 1.00 98.50 94 SER A O 1
ATOM 694 N N . LEU A 1 95 ? -4.556 -10.260 -0.596 1.00 98.62 95 LEU A N 1
ATOM 695 C CA . LEU A 1 95 ? -3.918 -9.953 0.687 1.00 98.62 95 LEU A CA 1
ATOM 696 C C . LEU A 1 95 ? -4.741 -8.959 1.517 1.00 98.62 95 LEU A C 1
ATOM 698 O O . LEU A 1 95 ? -4.876 -9.134 2.728 1.00 98.62 95 LEU A O 1
ATOM 702 N N . LEU A 1 96 ? -5.335 -7.948 0.882 1.00 98.62 96 LEU A N 1
ATOM 703 C CA . LEU A 1 96 ? -6.217 -6.984 1.540 1.00 98.62 96 LEU A CA 1
ATOM 704 C C . LEU A 1 96 ? -7.488 -7.652 2.066 1.00 98.62 96 LEU A C 1
ATOM 706 O O . LEU A 1 96 ? -7.889 -7.369 3.194 1.00 98.62 96 LEU A O 1
ATOM 710 N N . ALA A 1 97 ? -8.079 -8.582 1.312 1.00 98.75 97 ALA A N 1
ATOM 711 C CA . ALA A 1 97 ? -9.223 -9.365 1.776 1.00 98.75 97 ALA A CA 1
ATOM 712 C C . ALA A 1 97 ? -8.872 -10.207 3.016 1.00 98.75 97 ALA A C 1
ATOM 714 O O . ALA A 1 97 ? -9.613 -10.207 4.000 1.00 98.75 97 ALA A O 1
ATOM 715 N N . GLN A 1 98 ? -7.710 -10.870 3.014 1.00 98.81 98 GLN A N 1
ATOM 716 C CA . GLN A 1 98 ? -7.218 -11.607 4.183 1.00 98.81 98 GLN A CA 1
ATOM 717 C C . GLN A 1 98 ? -6.966 -10.679 5.378 1.00 98.81 98 GLN A C 1
ATOM 719 O O . GLN A 1 98 ? -7.360 -10.989 6.501 1.00 98.81 98 GLN A O 1
ATOM 724 N N . ARG A 1 99 ? -6.365 -9.505 5.151 1.00 98.62 99 ARG A N 1
ATOM 725 C CA . ARG A 1 99 ? -6.171 -8.492 6.195 1.00 98.62 99 ARG A CA 1
ATOM 726 C C . ARG A 1 99 ? -7.508 -8.020 6.777 1.00 98.62 99 ARG A C 1
ATOM 728 O O . ARG A 1 99 ? -7.625 -7.925 7.994 1.00 98.62 99 ARG A O 1
ATOM 735 N N . ALA A 1 100 ? -8.513 -7.759 5.941 1.00 98.69 100 ALA A N 1
ATOM 736 C CA . ALA A 1 100 ? -9.851 -7.372 6.387 1.00 98.69 100 ALA A CA 1
ATOM 737 C C . ALA A 1 100 ? -10.525 -8.478 7.217 1.00 98.69 100 ALA A C 1
ATOM 739 O O . ALA A 1 100 ? -11.193 -8.180 8.205 1.00 98.69 100 ALA A O 1
ATOM 740 N N . ALA A 1 101 ? -10.292 -9.755 6.890 1.00 98.81 101 ALA A N 1
ATOM 741 C CA . ALA A 1 101 ? -10.747 -10.865 7.724 1.00 98.81 101 ALA A CA 1
ATOM 742 C C . ALA A 1 101 ? -10.123 -10.817 9.130 1.00 98.81 101 ALA A C 1
ATOM 744 O O . ALA A 1 101 ? -10.847 -10.965 10.109 1.00 98.81 101 ALA A O 1
ATOM 745 N N . PHE A 1 102 ? -8.822 -10.526 9.262 1.00 98.81 102 PHE A N 1
ATOM 746 C CA . PHE A 1 102 ? -8.199 -10.326 10.580 1.00 98.81 102 PHE A CA 1
ATOM 747 C C . PHE A 1 102 ? -8.778 -9.131 11.345 1.00 98.81 102 PHE A C 1
ATOM 749 O O . PHE A 1 102 ? -8.959 -9.233 12.554 1.00 98.81 102 PHE A O 1
ATOM 756 N N . VAL A 1 103 ? -9.088 -8.025 10.661 1.00 98.44 103 VAL A N 1
ATOM 757 C CA . VAL A 1 103 ? -9.746 -6.855 11.274 1.00 98.44 103 VAL A CA 1
ATOM 758 C C . VAL A 1 103 ? -11.124 -7.240 11.821 1.00 98.44 103 VAL A C 1
ATOM 760 O O . VAL A 1 103 ? -11.416 -6.982 12.982 1.00 98.44 103 VAL A O 1
ATOM 763 N N . ARG A 1 104 ? -11.934 -7.958 11.035 1.00 98.56 104 ARG A N 1
ATOM 764 C CA . ARG A 1 104 ? -13.226 -8.496 11.490 1.00 98.56 104 ARG A CA 1
ATOM 765 C C . ARG A 1 104 ? -13.075 -9.437 12.688 1.00 98.56 104 ARG A C 1
ATOM 767 O O . ARG A 1 104 ? -13.875 -9.393 13.616 1.00 98.56 104 ARG A O 1
ATOM 774 N N . GLU A 1 105 ? -12.067 -10.306 12.674 1.00 98.62 105 GLU A N 1
ATOM 775 C CA . GLU A 1 105 ? -11.797 -11.208 13.797 1.00 98.62 105 GLU A CA 1
ATOM 776 C C . GLU A 1 105 ? -11.320 -10.459 15.047 1.00 98.62 105 GLU A C 1
ATOM 778 O O . GLU A 1 105 ? -11.603 -10.905 16.157 1.00 98.62 105 GLU A O 1
ATOM 783 N N . ALA A 1 106 ? -10.627 -9.324 14.905 1.00 97.88 106 ALA A N 1
ATOM 784 C CA . ALA A 1 106 ? -10.180 -8.511 16.034 1.00 97.88 106 ALA A CA 1
ATOM 785 C C . ALA A 1 106 ? -11.360 -7.983 16.863 1.00 97.88 106 ALA A C 1
ATOM 787 O O . ALA A 1 106 ? -11.266 -7.924 18.092 1.00 97.88 106 ALA A O 1
ATOM 788 N N . THR A 1 107 ? -12.496 -7.704 16.219 1.00 97.06 107 THR A N 1
ATOM 789 C CA . THR A 1 107 ? -13.711 -7.201 16.868 1.00 97.06 107 THR A CA 1
ATOM 790 C C . THR A 1 107 ? -14.197 -8.098 18.013 1.00 97.06 107 THR A C 1
ATOM 792 O O . THR A 1 107 ? -14.671 -7.586 19.023 1.00 97.06 107 THR A O 1
ATOM 795 N N . ARG A 1 108 ? -13.995 -9.427 17.948 1.00 97.69 108 ARG A N 1
ATOM 796 C CA . ARG A 1 108 ? -14.403 -10.356 19.029 1.00 97.69 108 ARG A CA 1
ATOM 797 C C . ARG A 1 108 ? -13.663 -10.144 20.355 1.00 97.69 108 ARG A C 1
ATOM 799 O O . ARG A 1 108 ? -14.027 -10.746 21.361 1.00 97.69 108 ARG A O 1
ATOM 806 N N . PHE A 1 109 ? -12.594 -9.349 20.345 1.00 97.62 109 PHE A N 1
ATOM 807 C CA . PHE A 1 109 ? -11.793 -9.007 21.519 1.00 97.62 109 PHE A CA 1
ATOM 808 C C . PHE A 1 109 ? -12.034 -7.581 22.028 1.00 97.62 109 PHE A C 1
ATOM 810 O O . PHE A 1 109 ? -11.485 -7.210 23.065 1.00 97.62 109 PHE A O 1
ATOM 817 N N . LYS A 1 110 ? -12.827 -6.778 21.315 1.00 96.62 110 LYS A N 1
ATOM 818 C CA . LYS A 1 110 ? -13.028 -5.354 21.586 1.00 96.62 110 LYS A CA 1
ATOM 819 C C . LYS A 1 110 ? -14.385 -5.142 22.248 1.00 96.62 110 LYS A C 1
ATOM 821 O O . LYS A 1 110 ? -15.417 -5.123 21.589 1.00 96.62 110 LYS A O 1
ATOM 826 N N . ALA A 1 111 ? -14.394 -5.025 23.575 1.00 96.88 111 ALA A N 1
ATOM 827 C CA . ALA A 1 111 ? -15.632 -4.896 24.351 1.00 96.88 111 ALA A CA 1
ATOM 828 C C . ALA A 1 111 ? -16.298 -3.515 24.219 1.00 96.88 111 ALA A C 1
ATOM 830 O O . ALA A 1 111 ? -17.487 -3.377 24.494 1.00 96.88 111 ALA A O 1
ATOM 831 N N . THR A 1 112 ? -15.539 -2.494 23.826 1.00 96.94 112 THR A N 1
ATOM 832 C CA . THR A 1 112 ? -15.987 -1.101 23.782 1.00 96.94 112 THR A CA 1
ATOM 833 C C . THR A 1 112 ? -15.552 -0.440 22.478 1.00 96.94 112 THR A C 1
ATOM 835 O O . THR A 1 112 ? -14.491 -0.754 21.934 1.00 96.94 112 THR A O 1
ATOM 838 N N . LEU A 1 113 ? -16.375 0.478 21.964 1.00 95.44 113 LEU A N 1
ATOM 839 C CA . LEU A 1 113 ? -16.151 1.120 20.665 1.00 95.44 113 LEU A CA 1
ATOM 840 C C . LEU A 1 113 ? -14.839 1.926 20.608 1.00 95.44 113 LEU A C 1
ATOM 842 O O . LEU A 1 113 ? -14.183 1.955 19.577 1.00 95.44 113 LEU A O 1
ATOM 846 N N . ASP A 1 114 ? -14.402 2.507 21.725 1.00 95.31 114 ASP A N 1
ATOM 847 C CA . ASP A 1 114 ? -13.126 3.233 21.853 1.00 95.31 114 ASP A CA 1
ATOM 848 C C . ASP A 1 114 ? -11.881 2.342 21.698 1.00 95.31 114 ASP A C 1
ATOM 850 O O . ASP A 1 114 ? -10.774 2.849 21.564 1.00 95.31 114 ASP A O 1
ATOM 854 N N . THR A 1 115 ? -12.042 1.016 21.701 1.00 96.75 115 THR A N 1
ATOM 855 C CA . THR A 1 115 ? -10.949 0.082 21.388 1.00 96.75 115 THR A CA 1
ATOM 856 C C . THR A 1 115 ? -10.867 -0.259 19.899 1.00 96.75 115 THR A C 1
ATOM 858 O O . THR A 1 115 ? -9.937 -0.959 19.491 1.00 96.75 115 THR A O 1
ATOM 861 N N . VAL A 1 116 ? -11.822 0.207 19.081 1.00 97.06 116 VAL A N 1
ATOM 862 C CA . VAL A 1 116 ? -11.844 -0.016 17.628 1.00 97.06 116 VAL A CA 1
ATOM 863 C C . VAL A 1 116 ? -10.791 0.845 16.940 1.00 97.06 116 VAL A C 1
ATOM 865 O O . VAL A 1 116 ? -9.861 0.273 16.371 1.00 97.06 116 VAL A O 1
ATOM 868 N N . ASP A 1 117 ? -10.890 2.166 17.078 1.00 97.44 117 ASP A N 1
ATOM 869 C CA . ASP A 1 117 ? -9.886 3.133 16.628 1.00 97.44 117 ASP A CA 1
ATOM 870 C C . ASP A 1 117 ? -8.890 3.423 17.758 1.00 97.44 117 ASP A C 1
ATOM 872 O O . ASP A 1 117 ? -9.246 3.966 18.806 1.00 97.44 117 ASP A O 1
ATOM 876 N N . VAL A 1 118 ? -7.629 3.044 17.551 1.00 98.00 118 VAL A N 1
ATOM 877 C CA . VAL A 1 118 ? -6.546 3.290 18.507 1.00 98.00 118 VAL A CA 1
ATOM 878 C C . VAL A 1 118 ? -5.442 4.059 17.777 1.00 98.00 118 VAL A C 1
ATOM 880 O O . VAL A 1 118 ? -4.539 3.432 17.216 1.00 98.00 118 VAL A O 1
ATOM 883 N N . PRO A 1 119 ? -5.439 5.407 17.825 1.00 97.88 119 PRO A N 1
ATOM 884 C CA . PRO A 1 119 ? -4.555 6.227 16.993 1.00 97.88 119 PRO A CA 1
ATOM 885 C C . PRO A 1 119 ? -3.060 5.928 17.151 1.00 97.88 119 PRO A C 1
ATOM 887 O O . PRO A 1 119 ? -2.291 6.011 16.194 1.00 97.88 119 PRO A O 1
ATOM 890 N N . SER A 1 120 ? -2.617 5.541 18.353 1.00 98.25 120 SER A N 1
ATOM 891 C CA . SER A 1 120 ? -1.226 5.125 18.569 1.00 98.25 120 SER A CA 1
ATOM 892 C C . SER A 1 120 ? -0.887 3.843 17.809 1.00 98.25 120 SER A C 1
ATOM 894 O O . SER A 1 120 ? 0.191 3.740 17.228 1.00 98.25 120 SER A O 1
ATOM 896 N N . ARG A 1 121 ? -1.813 2.880 17.763 1.00 98.25 121 ARG A N 1
ATOM 897 C CA . ARG A 1 121 ? -1.632 1.628 17.029 1.00 98.25 121 ARG A CA 1
ATOM 898 C C . ARG A 1 121 ? -1.635 1.863 15.520 1.00 98.25 121 ARG A C 1
ATOM 900 O O . ARG A 1 121 ? -0.849 1.235 14.812 1.00 98.25 121 ARG A O 1
ATOM 907 N N . ASP A 1 122 ? -2.469 2.774 15.039 1.00 98.25 122 ASP A N 1
ATOM 908 C CA . ASP A 1 122 ? -2.503 3.165 13.629 1.00 98.25 122 ASP A CA 1
ATOM 909 C C . ASP A 1 122 ? -1.182 3.800 13.197 1.00 98.25 122 ASP A C 1
ATOM 911 O O . ASP A 1 122 ? -0.592 3.398 12.188 1.00 98.25 122 ASP A O 1
ATOM 915 N N . GLN A 1 123 ? -0.655 4.710 14.020 1.00 98.50 123 GLN A N 1
ATOM 916 C CA . GLN A 1 123 ? 0.649 5.322 13.790 1.00 98.50 123 GLN A CA 1
ATOM 917 C C . GLN A 1 123 ? 1.766 4.273 13.740 1.00 98.50 123 GLN A C 1
ATOM 919 O O . GLN A 1 123 ? 2.579 4.288 12.816 1.00 98.50 123 GLN A O 1
ATOM 924 N N . GLU A 1 124 ? 1.782 3.314 14.670 1.00 98.62 124 GLU A N 1
ATOM 925 C CA . GLU A 1 124 ? 2.754 2.214 14.662 1.00 98.62 124 GLU A CA 1
ATOM 926 C C . GLU A 1 124 ? 2.686 1.373 13.376 1.00 98.62 124 GLU A C 1
ATOM 928 O O . GLU A 1 124 ? 3.717 0.922 12.872 1.00 98.62 124 GLU A O 1
ATOM 933 N N . VAL A 1 125 ? 1.485 1.121 12.840 1.00 98.38 125 VAL A N 1
ATOM 934 C CA . VAL A 1 125 ? 1.313 0.392 11.573 1.00 98.38 125 VAL A CA 1
ATOM 935 C C . VAL A 1 125 ? 1.924 1.176 10.413 1.00 98.38 125 VAL A C 1
ATOM 937 O O . VAL A 1 125 ? 2.663 0.601 9.611 1.00 98.38 125 VAL A O 1
ATOM 940 N N . ILE A 1 126 ? 1.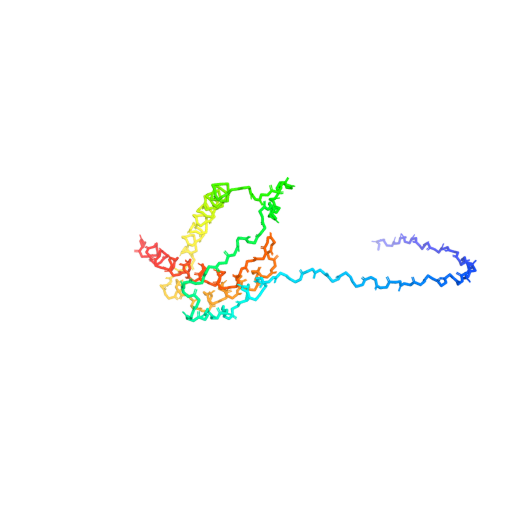636 2.475 10.331 1.00 98.38 126 ILE A N 1
ATOM 941 C CA . ILE A 1 126 ? 2.100 3.342 9.245 1.00 98.38 126 ILE A CA 1
ATOM 942 C C . ILE A 1 126 ? 3.623 3.513 9.306 1.00 98.38 126 ILE A C 1
ATOM 944 O O . ILE A 1 126 ? 4.313 3.321 8.305 1.00 98.38 126 ILE A O 1
ATOM 948 N N . GLU A 1 127 ? 4.176 3.823 10.479 1.00 98.06 127 GLU A N 1
ATOM 949 C CA . GLU A 1 127 ? 5.624 3.968 10.667 1.00 98.06 127 GLU A CA 1
ATOM 950 C C . GLU A 1 127 ? 6.363 2.652 10.430 1.00 98.06 127 GLU A C 1
ATOM 952 O O . GLU A 1 127 ? 7.406 2.640 9.774 1.00 98.06 127 GLU A O 1
ATOM 957 N N . GLY A 1 128 ? 5.795 1.532 10.883 1.00 98.25 128 GLY A N 1
ATOM 958 C CA . GLY A 1 128 ? 6.339 0.206 10.615 1.00 98.25 128 GLY A CA 1
ATOM 959 C C . GLY A 1 128 ? 6.392 -0.121 9.120 1.00 98.25 128 GLY A C 1
ATOM 960 O O . GLY A 1 128 ? 7.364 -0.723 8.662 1.00 98.25 128 GLY A O 1
ATOM 961 N N . ALA A 1 129 ? 5.386 0.292 8.345 1.00 97.94 129 ALA A N 1
ATOM 962 C CA . ALA A 1 129 ? 5.386 0.131 6.892 1.00 97.94 129 ALA A CA 1
ATOM 963 C C . ALA A 1 129 ? 6.462 0.990 6.215 1.00 97.94 129 ALA A C 1
ATOM 965 O O . ALA A 1 129 ? 7.181 0.496 5.347 1.00 97.94 129 ALA A O 1
ATOM 966 N N . VAL A 1 130 ? 6.621 2.248 6.641 1.00 97.38 130 VAL A N 1
ATOM 967 C CA . VAL A 1 130 ? 7.664 3.150 6.124 1.00 97.38 130 VAL A CA 1
ATOM 968 C C . VAL A 1 130 ? 9.063 2.619 6.437 1.00 97.38 130 VAL A C 1
ATOM 970 O O . VAL A 1 130 ? 9.908 2.585 5.548 1.00 97.38 130 VAL A O 1
ATOM 973 N N . ALA A 1 131 ? 9.305 2.142 7.660 1.00 96.56 131 ALA A N 1
ATOM 974 C CA . ALA A 1 131 ? 10.595 1.570 8.042 1.00 96.56 131 ALA A CA 1
ATOM 975 C C . ALA A 1 131 ? 10.951 0.345 7.180 1.00 96.56 131 ALA A C 1
ATOM 977 O O . ALA A 1 131 ? 12.054 0.261 6.638 1.00 96.56 131 ALA A O 1
ATOM 978 N N . LYS A 1 132 ? 9.987 -0.562 6.978 1.00 97.06 132 LYS A N 1
ATOM 979 C CA . LYS A 1 132 ? 10.168 -1.772 6.162 1.00 97.06 132 LYS A CA 1
ATOM 980 C C . LYS A 1 132 ? 10.273 -1.496 4.666 1.00 97.06 132 LYS A C 1
ATOM 982 O O . LYS A 1 132 ? 10.818 -2.327 3.947 1.00 97.06 132 LYS A O 1
ATOM 987 N N . ALA A 1 133 ? 9.795 -0.350 4.179 1.00 96.25 133 ALA A N 1
ATOM 988 C CA . ALA A 1 133 ? 9.882 0.010 2.764 1.00 96.25 133 ALA A CA 1
ATOM 989 C C . ALA A 1 133 ? 11.334 -0.038 2.252 1.00 96.25 133 ALA A C 1
ATOM 991 O O . ALA A 1 133 ? 11.593 -0.527 1.152 1.00 96.25 133 ALA A O 1
ATOM 992 N N . ASN A 1 134 ? 12.293 0.358 3.093 1.00 91.69 134 ASN A N 1
ATOM 993 C CA . ASN A 1 134 ? 13.722 0.340 2.773 1.00 91.69 134 ASN A CA 1
ATOM 994 C C . ASN A 1 134 ? 14.341 -1.067 2.730 1.00 91.69 134 ASN A C 1
ATOM 996 O O . ASN A 1 134 ? 15.410 -1.237 2.150 1.00 91.69 134 ASN A O 1
ATOM 1000 N N . GLU A 1 135 ? 13.674 -2.068 3.303 1.00 94.44 135 GLU A N 1
ATOM 1001 C CA . GLU A 1 135 ? 14.124 -3.466 3.334 1.00 94.44 135 GLU A CA 1
ATOM 1002 C C . GLU A 1 135 ? 13.592 -4.283 2.144 1.00 94.44 135 GLU A C 1
ATOM 1004 O O . GLU A 1 135 ? 14.030 -5.408 1.906 1.00 94.44 135 GLU A O 1
ATOM 1009 N N . THR A 1 136 ? 12.636 -3.732 1.391 1.00 94.25 136 THR A N 1
ATOM 1010 C CA . THR A 1 136 ? 12.049 -4.407 0.227 1.00 94.25 136 THR A CA 1
ATOM 1011 C C . THR A 1 136 ? 13.005 -4.436 -0.967 1.00 94.25 136 THR A C 1
ATOM 1013 O O . THR A 1 136 ? 13.842 -3.550 -1.153 1.00 94.25 136 THR A O 1
ATOM 1016 N N . VAL A 1 137 ? 12.873 -5.473 -1.799 1.00 89.81 137 VAL A N 1
ATOM 1017 C CA . VAL A 1 137 ? 13.646 -5.649 -3.034 1.00 89.81 137 VAL A CA 1
ATOM 1018 C C . VAL A 1 137 ? 12.670 -6.012 -4.162 1.00 89.81 137 VAL A C 1
ATOM 1020 O O . VAL A 1 137 ? 12.132 -7.120 -4.137 1.00 89.81 137 VAL A O 1
ATOM 1023 N N . PRO A 1 138 ? 12.415 -5.118 -5.140 1.00 89.19 138 PRO A N 1
ATOM 1024 C CA . PRO A 1 138 ? 12.924 -3.743 -5.255 1.00 89.19 138 PRO A CA 1
ATOM 1025 C C . PRO A 1 138 ? 12.450 -2.837 -4.105 1.00 89.19 138 PRO A C 1
ATOM 1027 O O . PRO A 1 138 ? 11.416 -3.104 -3.498 1.00 89.19 138 PRO A O 1
ATOM 1030 N N . ARG A 1 139 ? 13.203 -1.761 -3.825 1.00 92.69 139 ARG A N 1
ATOM 1031 C CA . ARG A 1 139 ? 12.873 -0.803 -2.757 1.00 92.69 139 ARG A CA 1
ATOM 1032 C C . ARG A 1 139 ? 11.509 -0.164 -3.022 1.00 92.69 139 ARG A C 1
ATOM 1034 O O . ARG A 1 139 ? 11.248 0.300 -4.125 1.00 92.69 139 ARG A O 1
ATOM 1041 N N . LEU A 1 140 ? 10.667 -0.078 -2.003 1.00 96.00 140 LEU A N 1
ATOM 1042 C CA . LEU A 1 140 ? 9.400 0.639 -2.036 1.00 96.00 140 LEU A CA 1
ATOM 1043 C C . LEU A 1 140 ? 9.647 2.111 -1.662 1.00 96.00 140 LEU A C 1
ATOM 1045 O O . LEU A 1 140 ? 10.264 2.368 -0.626 1.00 96.00 140 LEU A O 1
ATOM 1049 N N . PRO A 1 141 ? 9.184 3.097 -2.454 1.00 97.38 141 PRO A N 1
ATOM 1050 C CA . PRO A 1 141 ? 9.243 4.499 -2.053 1.00 97.38 141 PRO A CA 1
ATOM 1051 C C . PRO A 1 141 ? 8.483 4.752 -0.746 1.00 97.38 141 PRO A C 1
ATOM 1053 O O . PRO A 1 141 ? 7.316 4.376 -0.615 1.00 97.38 141 PRO A O 1
ATOM 1056 N N . GLU A 1 142 ? 9.114 5.449 0.200 1.00 97.25 142 GLU A N 1
ATOM 1057 C CA . GLU A 1 142 ? 8.546 5.731 1.529 1.00 97.25 142 GLU A CA 1
ATOM 1058 C C . GLU A 1 142 ? 7.198 6.463 1.450 1.00 97.25 142 GLU A C 1
ATOM 1060 O O . GLU A 1 142 ? 6.286 6.185 2.229 1.00 97.25 142 GLU A O 1
ATOM 1065 N N . VAL A 1 143 ? 7.052 7.363 0.470 1.00 97.00 143 VAL A N 1
ATOM 1066 C CA . VAL A 1 143 ? 5.799 8.088 0.211 1.00 97.00 143 VAL A CA 1
ATOM 1067 C C . VAL A 1 143 ? 4.655 7.141 -0.166 1.00 97.00 143 VAL A C 1
ATOM 1069 O O . VAL A 1 143 ? 3.546 7.306 0.328 1.00 97.00 143 VAL A O 1
ATOM 1072 N N . ILE A 1 144 ? 4.926 6.109 -0.975 1.00 97.81 144 ILE A N 1
ATOM 1073 C CA . ILE A 1 144 ? 3.916 5.119 -1.372 1.00 97.81 144 ILE A CA 1
ATOM 1074 C C . ILE A 1 144 ? 3.555 4.249 -0.169 1.00 97.81 144 ILE A C 1
ATOM 1076 O O . ILE A 1 144 ? 2.372 4.057 0.103 1.00 97.81 144 ILE A O 1
ATOM 1080 N N . ALA A 1 145 ? 4.555 3.763 0.576 1.00 97.88 145 ALA A N 1
ATOM 1081 C CA . ALA A 1 145 ? 4.332 2.952 1.772 1.00 97.88 145 ALA A CA 1
ATOM 1082 C C . ALA A 1 145 ? 3.416 3.668 2.774 1.00 97.88 145 ALA A C 1
ATOM 1084 O O . ALA A 1 145 ? 2.420 3.101 3.221 1.00 97.88 145 ALA A O 1
ATOM 1085 N N . ARG A 1 146 ? 3.716 4.939 3.066 1.00 97.88 146 ARG A N 1
ATOM 1086 C CA . ARG A 1 146 ? 2.905 5.777 3.948 1.00 97.88 146 ARG A CA 1
ATOM 1087 C C . ARG A 1 146 ? 1.475 5.925 3.436 1.00 97.88 146 ARG A C 1
ATOM 1089 O O . ARG A 1 146 ? 0.547 5.542 4.141 1.00 97.88 146 ARG A O 1
ATOM 1096 N N . SER A 1 147 ? 1.298 6.423 2.211 1.00 98.06 147 SER A N 1
ATOM 1097 C CA . SER A 1 147 ? -0.034 6.720 1.670 1.00 98.06 147 SER A CA 1
ATOM 1098 C C . SER A 1 147 ? -0.923 5.482 1.561 1.00 98.06 147 SER A C 1
ATOM 1100 O O . SER A 1 147 ? -2.115 5.553 1.853 1.00 98.06 147 SER A O 1
ATOM 1102 N N . VAL A 1 148 ? -0.359 4.335 1.172 1.00 98.38 148 VAL A N 1
ATOM 1103 C CA . VAL A 1 148 ? -1.113 3.078 1.093 1.00 98.38 148 VAL A CA 1
ATOM 1104 C C . VAL A 1 148 ? -1.564 2.629 2.480 1.00 98.38 148 VAL A C 1
ATOM 1106 O O . VAL A 1 148 ? -2.730 2.282 2.652 1.00 98.38 148 VAL A O 1
ATOM 1109 N N . PHE A 1 149 ? -0.684 2.648 3.484 1.00 98.50 149 PHE A N 1
ATOM 1110 C CA . PHE A 1 149 ? -1.053 2.191 4.824 1.00 98.50 149 PHE A CA 1
ATOM 1111 C C . PHE A 1 149 ? -1.994 3.157 5.550 1.00 98.50 149 PHE A C 1
ATOM 1113 O O . PHE A 1 149 ? -2.894 2.687 6.243 1.00 98.50 149 PHE A O 1
ATOM 1120 N N . GLU A 1 150 ? -1.872 4.467 5.327 1.00 98.56 150 GLU A N 1
ATOM 1121 C CA . GLU A 1 150 ? -2.867 5.455 5.765 1.00 98.56 150 GLU A CA 1
ATOM 1122 C C . GLU A 1 150 ? -4.243 5.155 5.152 1.00 98.56 150 GLU A C 1
ATOM 1124 O O . GLU A 1 150 ? -5.234 5.057 5.871 1.00 98.56 150 GLU A O 1
ATOM 1129 N N . ALA A 1 151 ? -4.318 4.920 3.837 1.00 98.69 151 ALA A N 1
ATOM 1130 C CA . ALA A 1 151 ? -5.575 4.581 3.169 1.00 98.69 151 ALA A CA 1
ATOM 1131 C C . ALA A 1 151 ? -6.171 3.252 3.665 1.00 98.69 151 ALA A C 1
ATOM 1133 O O . ALA A 1 151 ? -7.380 3.153 3.877 1.00 98.69 151 ALA A O 1
ATOM 1134 N N . ILE A 1 152 ? -5.331 2.236 3.884 1.00 98.69 152 ILE A N 1
ATOM 1135 C CA . ILE A 1 152 ? -5.759 0.948 4.43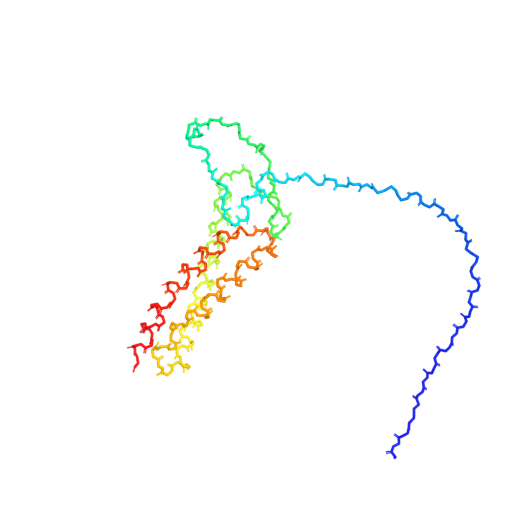8 1.00 98.69 152 ILE A CA 1
ATOM 1136 C C . ILE A 1 152 ? -6.370 1.140 5.828 1.00 98.69 152 ILE A C 1
ATOM 1138 O O . ILE A 1 152 ? -7.434 0.582 6.089 1.00 98.69 152 ILE A O 1
ATOM 1142 N N . ILE A 1 153 ? -5.725 1.899 6.719 1.00 98.62 153 ILE A N 1
ATOM 1143 C CA . ILE A 1 153 ? -6.243 2.176 8.067 1.00 98.62 153 ILE A CA 1
ATOM 1144 C C . ILE A 1 153 ? -7.557 2.957 7.990 1.00 98.62 153 ILE A C 1
ATOM 1146 O O . ILE A 1 153 ? -8.559 2.494 8.533 1.00 98.62 153 ILE A O 1
ATOM 1150 N N . ASN A 1 154 ? -7.591 4.039 7.208 1.00 98.44 154 ASN A N 1
ATOM 1151 C CA . ASN A 1 154 ? -8.782 4.871 7.018 1.00 98.44 154 ASN A CA 1
ATOM 1152 C C . ASN A 1 154 ? -9.983 4.088 6.464 1.00 98.44 154 ASN A C 1
ATOM 1154 O O . ASN A 1 154 ? -11.125 4.438 6.744 1.00 98.44 154 ASN A O 1
ATOM 1158 N N . GLY A 1 155 ? -9.747 3.031 5.680 1.00 98.50 155 GLY A N 1
ATOM 1159 C CA . GLY A 1 155 ? -10.800 2.111 5.241 1.00 98.50 155 GLY A CA 1
ATOM 1160 C C . GLY A 1 155 ? -11.128 1.002 6.249 1.00 98.50 155 GLY A C 1
ATOM 1161 O O . GLY A 1 155 ? -12.254 0.512 6.275 1.00 98.50 155 GLY A O 1
ATOM 1162 N N . SER A 1 156 ? -10.163 0.593 7.078 1.00 98.44 156 SER A N 1
ATOM 1163 C CA . SER A 1 156 ? -10.321 -0.516 8.030 1.00 98.44 156 SER A CA 1
ATOM 1164 C C . SER A 1 156 ? -11.112 -0.121 9.266 1.00 98.44 156 SER A C 1
ATOM 1166 O O . SER A 1 156 ? -11.941 -0.912 9.700 1.00 98.44 156 SER A O 1
ATOM 1168 N N . VAL A 1 157 ? -10.868 1.072 9.817 1.00 98.38 157 VAL A N 1
ATOM 1169 C CA . VAL A 1 157 ? -11.534 1.533 11.044 1.00 98.38 157 VAL A CA 1
ATOM 1170 C C . VAL A 1 157 ? -13.057 1.604 10.854 1.00 98.38 157 VAL A C 1
ATOM 1172 O O . VAL A 1 157 ? -13.753 0.902 11.583 1.00 98.38 157 VAL A O 1
ATOM 1175 N N . PRO A 1 158 ? -13.612 2.281 9.822 1.00 98.56 158 PRO A N 1
ATOM 1176 C CA . PRO A 1 158 ? -15.064 2.305 9.614 1.00 98.56 158 PRO A CA 1
ATOM 1177 C C . PRO A 1 158 ? -15.666 0.923 9.328 1.00 98.56 158 PRO A C 1
ATOM 1179 O O . PRO A 1 158 ? -16.800 0.634 9.710 1.00 98.56 158 PRO A O 1
ATOM 1182 N N . PHE A 1 159 ? -14.918 0.046 8.648 1.00 98.69 159 PHE A N 1
ATOM 1183 C CA . PHE A 1 159 ? -15.339 -1.340 8.449 1.00 98.69 159 PHE A CA 1
ATOM 1184 C C . PHE A 1 159 ? -15.427 -2.089 9.785 1.00 98.69 159 PHE A C 1
ATOM 1186 O O . PHE A 1 159 ? -16.420 -2.768 10.039 1.00 98.69 159 PHE A O 1
ATOM 1193 N N . GLU A 1 160 ? -14.422 -1.948 10.650 1.00 98.56 160 GLU A N 1
ATOM 1194 C CA . GLU A 1 160 ? -14.399 -2.588 11.963 1.00 98.56 160 GLU A CA 1
ATOM 1195 C C . GLU A 1 160 ? -15.496 -2.046 12.888 1.00 98.56 160 GLU A C 1
ATOM 1197 O O . GLU A 1 160 ? -16.168 -2.837 13.545 1.00 98.56 160 GLU A O 1
ATOM 1202 N N . GLU A 1 161 ? -15.743 -0.733 12.894 1.00 98.38 161 GLU A N 1
ATOM 1203 C CA . GLU A 1 161 ? -16.849 -0.108 13.635 1.00 98.38 161 GLU A CA 1
ATOM 1204 C C . GLU A 1 161 ? -18.209 -0.657 13.188 1.00 98.38 161 GLU A C 1
ATOM 1206 O O . GLU A 1 161 ? -19.063 -0.977 14.018 1.00 98.38 161 GLU A O 1
ATOM 1211 N N . CYS A 1 162 ? -18.405 -0.823 11.876 1.00 98.56 162 CYS A N 1
ATOM 1212 C CA . CYS A 1 162 ? -19.617 -1.417 11.319 1.00 98.56 162 CYS A CA 1
ATOM 1213 C C . CYS A 1 162 ? -19.798 -2.875 11.769 1.00 98.56 162 CYS A C 1
ATOM 1215 O O . CYS A 1 162 ? -20.898 -3.265 12.168 1.00 98.56 162 CYS A O 1
ATOM 1217 N N . VAL A 1 163 ? -18.725 -3.676 11.751 1.00 98.50 163 VAL A N 1
ATOM 1218 C CA . VAL A 1 163 ? -18.744 -5.054 12.268 1.00 98.50 163 VAL A CA 1
ATOM 1219 C C . VAL A 1 163 ? -19.058 -5.065 13.765 1.00 98.50 163 VAL A C 1
ATOM 1221 O O . VAL A 1 163 ? -19.892 -5.861 14.191 1.00 98.50 163 VAL A O 1
ATOM 1224 N N . TRP A 1 164 ? -18.429 -4.188 14.552 1.00 98.25 164 TRP A N 1
ATOM 1225 C CA . TRP A 1 164 ? -18.645 -4.082 15.997 1.00 98.25 164 TRP A CA 1
ATOM 1226 C C . TRP A 1 164 ? -20.101 -3.753 16.326 1.00 98.25 164 TRP A C 1
ATOM 1228 O O . TRP A 1 164 ? -20.711 -4.445 17.132 1.00 98.25 164 TRP A O 1
ATOM 1238 N N . GLY A 1 165 ? -20.687 -2.767 15.640 1.00 97.69 165 GLY A N 1
ATOM 1239 C CA . GLY A 1 165 ? -22.081 -2.355 15.835 1.00 97.69 165 GLY A CA 1
ATOM 1240 C C . GLY A 1 165 ? -23.135 -3.303 15.249 1.00 97.69 165 GLY A C 1
ATOM 1241 O O . GLY A 1 165 ? -24.325 -3.003 15.328 1.00 97.69 165 GLY A O 1
ATOM 1242 N N . SER A 1 166 ? -22.728 -4.416 14.630 1.00 97.25 166 SER A N 1
ATOM 1243 C CA . SER A 1 166 ? -23.647 -5.423 14.078 1.00 97.25 166 SER A CA 1
ATOM 1244 C C . SER A 1 166 ? -24.076 -6.495 15.095 1.00 97.25 166 SER A C 1
ATOM 1246 O O . SER A 1 166 ? -24.844 -7.390 14.733 1.00 97.25 166 SER A O 1
ATOM 1248 N N . PHE A 1 167 ? -23.589 -6.424 16.337 1.00 87.44 167 PHE A N 1
ATOM 1249 C CA . PHE A 1 167 ? -23.913 -7.324 17.450 1.00 87.44 167 PHE A CA 1
ATOM 1250 C C . PHE A 1 167 ? -24.384 -6.528 18.671 1.00 87.44 167 PHE A C 1
ATOM 1252 O O . PHE A 1 167 ? -25.135 -7.121 19.479 1.00 87.44 167 PHE A O 1
#